Protein AF-A0A927S2A7-F1 (afdb_monomer)

Solvent-accessible surface area (backbone atoms only — not comparable to full-atom values): 4205 Å² total; per-residue (Å²): 106,43,71,46,62,75,80,92,40,61,83,63,55,54,73,26,50,78,43,79,41,81,76,45,60,69,91,54,55,94,74,30,45,62,54,70,42,70,52,90,69,76,66,40,82,40,27,52,85,87,73,52,43,47,81,56,53,54,52,52,52,53,64,58,72,78,109

Mean predicted aligned error: 3.3 Å

pLDDT: mean 96.75, std 4.71, range [61.16, 98.56]

Radius of gyration: 16.68 Å; Cα contacts (8 Å, |Δi|>4): 72; chains: 1; bounding box: 48×24×33 Å

Foldseek 3Di:
DDKDDDPPCVVVQVVQWPDWDQDDDCVVPVPGDIDTDGDPRDIDCQADPVGDGCVPVVVVVVVVVVD

Secondary structure (DSSP, 8-state):
-EEEP-TT-HHHHGGGEEEEEEEE-GGGGGGSEEEEEESS---EEEE-SSS-BHHHHHHHHHHHHT-

Structure (mmCIF, N/CA/C/O backbone):
data_AF-A0A927S2A7-F1
#
_entry.id   AF-A0A927S2A7-F1
#
loop_
_atom_site.group_PDB
_atom_site.id
_atom_site.type_symbol
_atom_site.label_atom_id
_atom_site.label_alt_id
_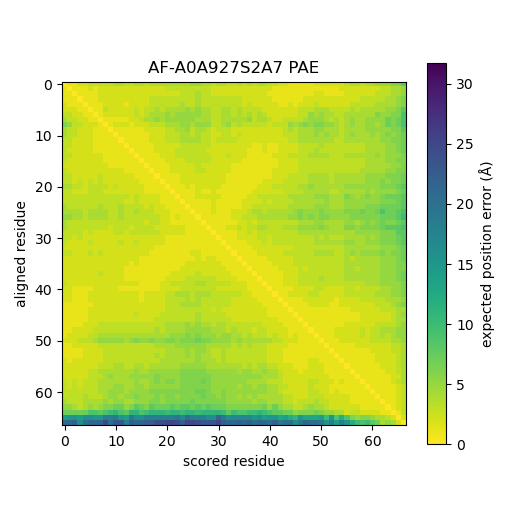atom_site.label_comp_id
_atom_site.label_asym_id
_atom_site.label_entity_id
_atom_site.label_seq_id
_atom_site.pdbx_PDB_ins_code
_atom_site.Cartn_x
_atom_site.Cartn_y
_atom_site.Cartn_z
_atom_site.occupancy
_atom_site.B_iso_or_equiv
_atom_site.auth_seq_id
_atom_site.auth_comp_id
_atom_site.auth_asym_id
_atom_site.auth_atom_id
_atom_site.pdbx_PDB_model_num
ATOM 1 N N . VAL A 1 1 ? 1.717 10.764 -8.547 1.00 97.06 1 VAL A N 1
ATOM 2 C CA . VAL A 1 1 ? 2.572 10.073 -7.558 1.00 97.06 1 VAL A CA 1
ATOM 3 C C . VAL A 1 1 ? 1.947 8.732 -7.221 1.00 97.06 1 VAL A C 1
ATOM 5 O O . VAL A 1 1 ? 0.789 8.703 -6.818 1.00 97.06 1 VAL A O 1
ATOM 8 N N . TYR A 1 2 ? 2.682 7.643 -7.424 1.00 98.12 2 TYR A N 1
ATOM 9 C CA . TYR A 1 2 ? 2.292 6.281 -7.070 1.00 98.12 2 TYR A CA 1
ATOM 10 C C . TYR A 1 2 ? 3.232 5.763 -5.981 1.00 98.12 2 TYR A C 1
ATOM 12 O O . TYR A 1 2 ? 4.451 5.723 -6.166 1.00 98.12 2 TYR A O 1
ATOM 20 N N . PHE A 1 3 ? 2.648 5.391 -4.845 1.00 97.94 3 PHE A N 1
ATOM 21 C CA . PHE A 1 3 ? 3.363 4.851 -3.698 1.00 97.94 3 PHE A CA 1
ATOM 22 C C . PHE A 1 3 ? 3.314 3.324 -3.707 1.00 97.94 3 PHE A C 1
ATOM 24 O O . PHE A 1 3 ? 2.234 2.735 -3.725 1.00 97.94 3 PHE A O 1
ATOM 31 N N . GLY A 1 4 ? 4.481 2.688 -3.651 1.00 97.19 4 GLY A N 1
ATOM 32 C CA . GLY A 1 4 ? 4.612 1.251 -3.451 1.00 97.19 4 GLY A CA 1
ATOM 33 C C . GLY A 1 4 ? 4.76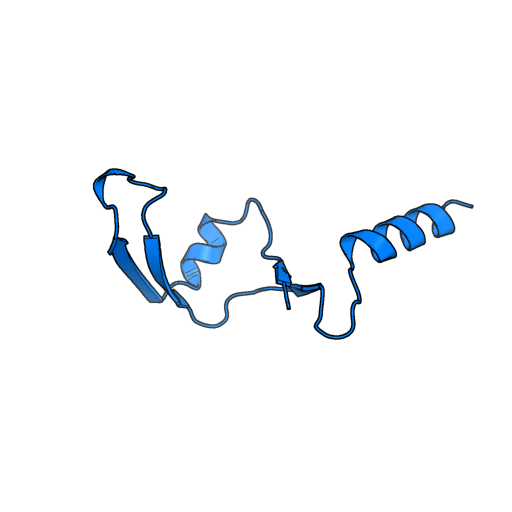5 0.922 -1.969 1.00 97.19 4 GLY A C 1
ATOM 34 O O . GLY A 1 4 ? 5.685 1.415 -1.315 1.00 97.19 4 GLY A O 1
ATOM 35 N N . ALA A 1 5 ? 3.882 0.071 -1.448 1.00 96.56 5 ALA A N 1
ATOM 36 C CA . ALA A 1 5 ? 4.074 -0.606 -0.167 1.00 96.56 5 ALA A CA 1
ATOM 37 C C . ALA A 1 5 ? 4.742 -1.971 -0.391 1.00 96.56 5 ALA A C 1
ATOM 39 O O . ALA A 1 5 ? 4.628 -2.561 -1.468 1.00 96.56 5 ALA A O 1
ATOM 40 N N . ILE A 1 6 ? 5.413 -2.504 0.631 1.00 95.50 6 ILE A N 1
ATOM 41 C CA . ILE A 1 6 ? 6.038 -3.828 0.538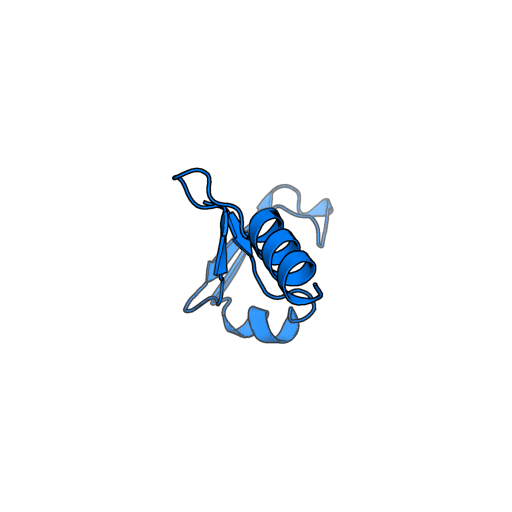 1.00 95.50 6 ILE A CA 1
ATOM 42 C C . ILE A 1 6 ? 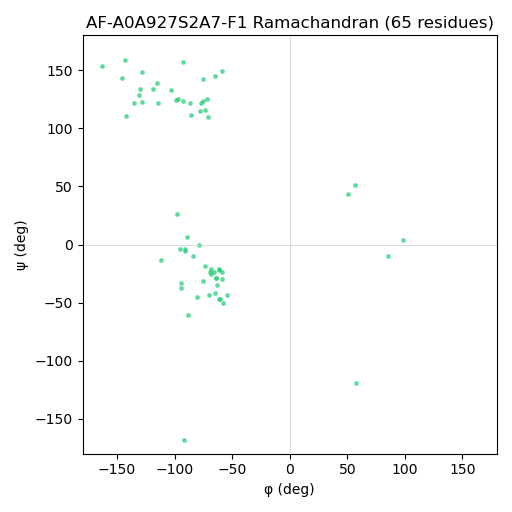4.966 -4.925 0.578 1.00 95.50 6 ILE A C 1
ATOM 44 O O . ILE A 1 6 ? 4.265 -5.109 1.579 1.00 95.50 6 ILE A O 1
ATOM 48 N N . GLY A 1 7 ? 4.852 -5.666 -0.526 1.00 95.06 7 GLY A N 1
ATOM 49 C CA . GLY A 1 7 ? 3.951 -6.810 -0.656 1.00 95.06 7 GLY A CA 1
ATOM 50 C C . GLY A 1 7 ? 4.332 -7.961 0.279 1.00 95.06 7 GLY A C 1
ATOM 51 O O . GLY A 1 7 ? 5.503 -8.196 0.553 1.00 95.06 7 GLY A O 1
ATOM 52 N N . GLY A 1 8 ? 3.329 -8.681 0.788 1.00 96.62 8 GLY A N 1
ATOM 53 C CA . GLY A 1 8 ? 3.521 -9.799 1.725 1.00 96.62 8 GLY A CA 1
ATOM 54 C C . GLY A 1 8 ? 3.632 -9.394 3.202 1.00 96.62 8 GLY A C 1
ATOM 55 O O . GLY A 1 8 ? 3.525 -10.248 4.077 1.00 96.62 8 GLY A O 1
ATOM 56 N N . CYS A 1 9 ? 3.752 -8.100 3.515 1.00 96.12 9 CYS A N 1
ATOM 57 C CA . CYS A 1 9 ? 3.938 -7.606 4.885 1.00 96.12 9 CYS A CA 1
ATOM 58 C C . CYS A 1 9 ? 2.645 -7.126 5.576 1.00 96.12 9 CYS A C 1
ATOM 60 O O . CYS A 1 9 ? 2.707 -6.295 6.480 1.00 96.12 9 CYS A O 1
ATOM 62 N N . GLY A 1 10 ? 1.469 -7.642 5.196 1.00 95.38 10 GLY A N 1
ATOM 63 C CA . GLY A 1 10 ? 0.169 -7.141 5.675 1.00 95.38 10 GLY A CA 1
ATOM 64 C C . GLY A 1 10 ? 0.021 -7.092 7.204 1.00 95.38 10 GLY A C 1
ATOM 65 O O . GLY A 1 10 ? -0.413 -6.079 7.742 1.00 95.38 10 GLY A O 1
ATOM 66 N N . ALA A 1 11 ? 0.461 -8.136 7.917 1.00 96.62 11 ALA A N 1
ATOM 67 C CA . ALA A 1 11 ? 0.406 -8.193 9.386 1.00 96.62 11 ALA A CA 1
ATOM 68 C C . ALA A 1 11 ? 1.357 -7.200 10.084 1.00 96.62 11 ALA A C 1
ATOM 70 O O . ALA A 1 11 ? 1.132 -6.808 11.228 1.00 96.62 11 ALA A O 1
ATOM 71 N N . LEU A 1 12 ? 2.445 -6.801 9.420 1.00 96.75 12 LEU A N 1
ATOM 72 C CA . LEU A 1 12 ? 3.340 -5.768 9.936 1.00 96.75 12 LEU A CA 1
ATOM 73 C C . LEU A 1 12 ? 2.757 -4.380 9.659 1.00 96.75 12 LEU A C 1
ATOM 75 O O . LEU A 1 12 ? 2.707 -3.550 10.562 1.00 96.75 12 LEU A O 1
ATOM 79 N N . LEU A 1 13 ? 2.269 -4.157 8.436 1.00 97.12 13 LEU A N 1
ATOM 80 C CA . LEU A 1 13 ? 1.658 -2.895 8.014 1.00 97.12 13 LEU A CA 1
ATOM 81 C C . LEU A 1 13 ? 0.367 -2.584 8.779 1.00 97.12 13 LEU A C 1
ATOM 83 O O . LEU A 1 13 ? 0.067 -1.414 9.008 1.00 97.12 13 LEU A O 1
ATOM 87 N N . SER A 1 14 ? -0.367 -3.598 9.250 1.00 96.44 14 SER A N 1
ATOM 88 C CA . SER A 1 14 ? -1.556 -3.383 10.080 1.00 96.44 14 SER A CA 1
ATOM 89 C C . SER A 1 14 ? -1.242 -2.657 11.393 1.00 96.44 14 SER A C 1
ATOM 91 O O . SER A 1 14 ? -2.130 -2.022 11.951 1.00 96.44 14 SER A O 1
ATOM 93 N N . LYS A 1 15 ? 0.015 -2.679 11.869 1.00 97.75 15 LYS A N 1
ATOM 94 C CA . LYS A 1 15 ? 0.454 -1.911 13.050 1.00 97.75 15 LYS A CA 1
ATOM 95 C C . LYS A 1 15 ? 0.472 -0.396 12.817 1.00 97.75 15 LYS A C 1
ATOM 97 O O . LYS A 1 15 ? 0.433 0.363 13.782 1.00 97.75 15 LYS A O 1
ATOM 102 N N . CYS A 1 16 ? 0.528 0.046 11.561 1.00 97.94 16 CYS A N 1
ATOM 103 C CA . CYS A 1 16 ? 0.472 1.460 11.186 1.00 97.94 16 CYS A CA 1
ATOM 104 C C . CYS A 1 16 ? -0.973 1.983 11.078 1.00 97.94 16 CYS A C 1
ATOM 106 O O . CYS A 1 16 ? -1.168 3.190 10.950 1.00 97.94 16 CYS A O 1
ATOM 108 N N . ILE A 1 17 ? -1.985 1.106 11.119 1.00 97.94 17 ILE A N 1
ATOM 109 C CA . ILE A 1 17 ? -3.402 1.472 10.992 1.00 97.94 17 ILE A CA 1
ATOM 110 C C . ILE A 1 17 ? -3.956 1.849 12.371 1.00 97.94 17 ILE A C 1
ATOM 112 O O . ILE A 1 17 ? -3.938 1.044 13.300 1.00 97.94 17 ILE A O 1
ATOM 116 N N . LYS A 1 18 ? -4.470 3.073 12.501 1.00 98.44 18 LYS A N 1
ATOM 117 C CA . LYS A 1 18 ? -5.079 3.617 13.728 1.00 98.44 18 LYS A CA 1
ATOM 118 C C . LYS A 1 18 ? -6.589 3.457 13.755 1.00 98.44 18 LYS A C 1
ATOM 120 O O . LYS A 1 18 ? -7.164 3.229 14.815 1.00 98.44 18 LYS A O 1
ATOM 125 N N . LYS A 1 19 ? -7.225 3.536 12.586 1.00 98.50 19 LYS A N 1
ATOM 126 C CA . LYS A 1 19 ? -8.661 3.313 12.414 1.00 98.50 19 LYS A CA 1
ATOM 127 C C . LYS A 1 19 ? -8.925 2.662 11.061 1.00 98.50 19 LYS A C 1
ATOM 129 O O . LYS A 1 19 ? -8.272 3.004 10.077 1.00 98.50 19 LYS A O 1
ATOM 134 N N . ALA A 1 20 ? -9.897 1.757 11.012 1.00 97.69 20 ALA A N 1
ATOM 135 C CA . ALA A 1 20 ? -10.406 1.168 9.781 1.00 97.69 20 ALA A CA 1
ATOM 136 C C . ALA A 1 20 ? -11.936 1.153 9.823 1.00 97.69 20 ALA A C 1
ATOM 138 O O . ALA A 1 20 ? -12.525 0.581 10.737 1.00 97.69 20 ALA A O 1
ATOM 139 N N . GLU A 1 21 ? -12.572 1.796 8.849 1.00 98.31 21 GLU A N 1
ATOM 140 C CA . GLU A 1 21 ? -14.028 1.915 8.759 1.00 98.31 21 GLU A CA 1
ATOM 141 C C . GLU A 1 21 ? -14.486 1.528 7.354 1.00 98.31 21 GLU A C 1
ATOM 143 O O . GLU A 1 21 ? -13.949 2.045 6.374 1.00 98.31 21 GLU A O 1
ATOM 148 N N . VAL A 1 22 ? -15.456 0.618 7.248 1.00 98.19 22 VAL A N 1
ATOM 149 C CA . VAL A 1 22 ? -16.114 0.315 5.970 1.00 98.19 22 VAL A CA 1
ATOM 150 C C . VAL A 1 22 ? -17.064 1.464 5.648 1.00 98.19 22 VAL A C 1
ATOM 152 O O . VAL A 1 22 ? -17.927 1.789 6.458 1.00 98.19 22 VAL A O 1
ATOM 155 N N . ILE A 1 23 ? -16.890 2.089 4.483 1.00 98.31 23 ILE A N 1
ATOM 156 C CA . ILE A 1 23 ? -17.678 3.265 4.076 1.00 98.31 23 ILE A CA 1
ATOM 157 C C . ILE A 1 23 ? -18.619 2.991 2.897 1.00 98.31 23 ILE A C 1
ATOM 159 O O . ILE A 1 23 ? -19.490 3.812 2.623 1.00 98.31 23 ILE A O 1
ATOM 163 N N . ALA A 1 24 ? -18.457 1.864 2.195 1.00 98.50 24 ALA A N 1
ATOM 164 C CA . ALA A 1 24 ? -19.364 1.415 1.138 1.00 98.50 24 ALA A CA 1
ATOM 165 C C . ALA A 1 24 ? -19.164 -0.078 0.818 1.00 98.50 24 ALA A C 1
ATOM 167 O O . ALA A 1 24 ? -18.051 -0.590 0.962 1.00 98.50 24 ALA A O 1
ATOM 168 N N . TYR A 1 25 ? -20.223 -0.721 0.307 1.00 98.06 25 TYR A N 1
ATOM 169 C CA . TYR A 1 25 ? -20.225 -2.101 -0.210 1.00 98.06 25 TYR A CA 1
ATOM 170 C C . TYR A 1 25 ? -19.755 -3.155 0.810 1.00 98.06 25 TYR A C 1
ATOM 172 O O . TYR A 1 25 ? -18.849 -3.939 0.538 1.00 98.06 25 TYR A O 1
ATOM 180 N N . ASP A 1 26 ? -20.336 -3.140 2.015 1.00 97.38 26 ASP A N 1
ATOM 181 C CA . ASP A 1 26 ? -19.971 -4.044 3.123 1.00 97.38 26 ASP A CA 1
ATOM 182 C C . ASP A 1 26 ? -20.135 -5.535 2.774 1.00 97.38 26 ASP A C 1
ATOM 184 O O . ASP A 1 26 ? -19.367 -6.386 3.224 1.00 97.38 26 ASP A O 1
ATOM 188 N N . ASP A 1 27 ? -21.073 -5.846 1.883 1.00 97.88 27 ASP A N 1
ATOM 189 C CA . ASP A 1 27 ? -21.330 -7.184 1.355 1.00 97.88 27 ASP A CA 1
ATOM 190 C C . AS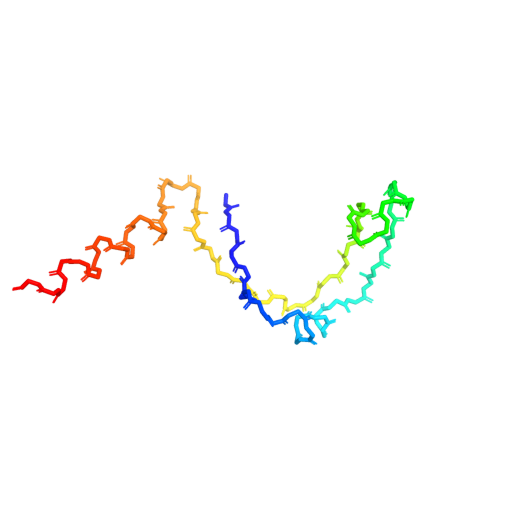P A 1 27 ? -20.141 -7.786 0.584 1.00 97.88 27 ASP A C 1
ATOM 192 O O . ASP A 1 27 ? -20.022 -9.010 0.510 1.00 97.88 27 ASP A O 1
ATOM 196 N N . LEU A 1 28 ? -19.216 -6.958 0.081 1.00 98.44 28 LEU A N 1
ATOM 197 C CA . LEU A 1 28 ? -17.998 -7.407 -0.607 1.00 98.44 28 LEU A CA 1
ATOM 198 C C . LEU A 1 28 ? -16.889 -7.877 0.353 1.00 98.44 28 LEU A C 1
ATOM 200 O O . LEU A 1 28 ? -15.805 -8.278 -0.083 1.00 98.44 28 LEU A O 1
ATOM 204 N N . GLY A 1 29 ? -17.113 -7.824 1.670 1.00 97.25 29 GLY A N 1
ATOM 205 C CA . GLY A 1 29 ? -16.178 -8.342 2.664 1.00 97.25 29 GLY A CA 1
ATOM 206 C C . GLY A 1 29 ? -14.795 -7.697 2.542 1.00 97.25 29 GLY A C 1
ATOM 207 O O . GLY A 1 29 ? -14.648 -6.484 2.690 1.00 97.25 29 GLY A O 1
ATOM 208 N N . ALA A 1 30 ? -13.747 -8.486 2.284 1.00 95.81 30 ALA A N 1
ATOM 209 C CA . ALA A 1 30 ? -12.368 -7.990 2.178 1.00 95.81 30 ALA A CA 1
ATOM 210 C C . ALA A 1 30 ? -12.178 -6.924 1.079 1.00 95.81 30 ALA A C 1
ATOM 212 O O . ALA A 1 30 ? -11.299 -6.075 1.217 1.00 95.81 30 ALA A O 1
ATOM 213 N N . GLU A 1 31 ? -13.038 -6.890 0.062 1.00 97.94 31 GLU A N 1
ATOM 214 C CA . GLU A 1 31 ? -12.959 -5.961 -1.076 1.00 97.94 31 GLU A CA 1
ATOM 215 C C . GLU A 1 31 ? -13.746 -4.652 -0.861 1.00 97.94 31 GLU A C 1
ATOM 217 O O . GLU A 1 31 ? -13.657 -3.738 -1.680 1.00 97.94 31 GLU A O 1
ATOM 222 N N . ALA A 1 32 ? -14.472 -4.516 0.256 1.00 98.38 32 ALA A N 1
ATOM 223 C CA . ALA A 1 32 ? -15.234 -3.310 0.586 1.00 98.38 32 ALA A CA 1
ATOM 224 C C . ALA A 1 32 ? -14.357 -2.042 0.664 1.00 98.38 32 ALA A C 1
ATOM 226 O O . ALA A 1 32 ? -13.189 -2.083 1.082 1.00 98.38 32 ALA A O 1
ATOM 227 N N . ILE A 1 33 ? -14.938 -0.881 0.338 1.00 98.25 33 ILE A N 1
ATOM 228 C CA . ILE A 1 33 ? -14.219 0.397 0.418 1.00 98.25 33 ILE A CA 1
ATOM 229 C C . ILE A 1 33 ? -14.033 0.768 1.887 1.00 98.25 33 ILE A C 1
ATOM 231 O O . ILE A 1 33 ? -14.999 0.884 2.645 1.00 98.25 33 ILE A O 1
ATOM 235 N N . ARG A 1 34 ? -12.778 1.003 2.283 1.00 98.12 34 ARG A N 1
ATOM 236 C CA . ARG A 1 34 ? -12.410 1.346 3.658 1.00 98.12 34 ARG A CA 1
ATOM 237 C C . ARG A 1 34 ? -11.760 2.714 3.749 1.00 98.12 34 ARG A C 1
ATOM 239 O O . ARG A 1 34 ? -10.824 3.019 3.012 1.00 98.12 34 ARG A O 1
ATOM 246 N N . LYS A 1 35 ? -12.200 3.504 4.723 1.00 98.31 35 LYS A N 1
ATOM 247 C CA . LYS A 1 35 ? -11.466 4.672 5.201 1.00 98.31 35 LYS A CA 1
ATOM 248 C C . LYS A 1 35 ? -10.474 4.207 6.262 1.00 98.31 35 LYS A C 1
ATOM 250 O O . LYS A 1 35 ? -10.876 3.775 7.342 1.00 98.31 35 LYS A O 1
ATOM 255 N N . LEU A 1 36 ? -9.186 4.286 5.940 1.00 98.12 36 LEU A N 1
ATOM 256 C CA . LEU A 1 36 ? -8.102 3.967 6.863 1.00 98.12 36 LEU A CA 1
ATOM 257 C C . LEU A 1 36 ? -7.473 5.257 7.384 1.00 98.12 36 LEU A C 1
ATOM 259 O O . LEU A 1 36 ? -7.148 6.153 6.607 1.00 98.12 36 LEU A O 1
ATOM 263 N N . GLU A 1 37 ? -7.279 5.331 8.693 1.00 98.56 37 GLU A N 1
ATOM 264 C CA . GLU A 1 37 ? -6.397 6.311 9.318 1.00 98.56 37 GLU A CA 1
ATOM 265 C C . GLU A 1 37 ? -5.072 5.617 9.612 1.00 98.56 37 GLU A C 1
ATOM 267 O O . GLU A 1 37 ? -5.058 4.563 10.254 1.00 98.56 37 GLU A O 1
ATOM 272 N N . VAL A 1 38 ? -3.969 6.172 9.115 1.00 98.06 38 VAL A N 1
ATOM 273 C CA . VAL A 1 38 ? -2.639 5.571 9.235 1.00 98.06 38 VAL A CA 1
ATOM 274 C C . VAL A 1 38 ? -1.642 6.575 9.795 1.00 98.06 38 VAL A C 1
ATOM 276 O O . VAL A 1 38 ? -1.735 7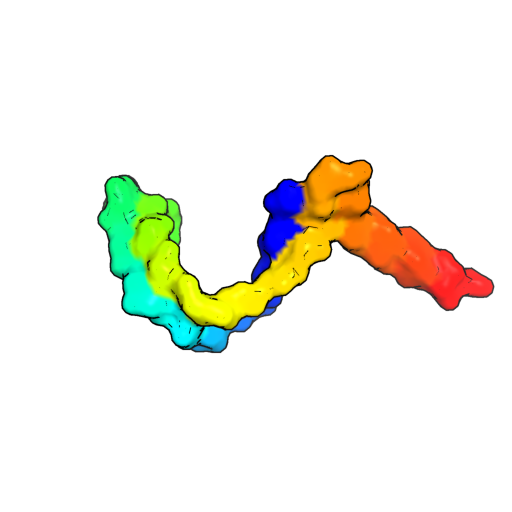.770 9.529 1.00 98.06 38 VAL A O 1
ATOM 279 N N . GLU A 1 39 ? -0.661 6.078 10.538 1.00 98.44 39 GLU A N 1
ATOM 280 C CA . GLU A 1 39 ? 0.447 6.871 11.068 1.00 98.44 39 GLU A CA 1
ATOM 281 C C . GLU A 1 39 ? 1.760 6.160 10.739 1.00 98.44 39 GLU A C 1
ATOM 283 O O . GLU A 1 39 ? 1.871 4.947 10.938 1.00 98.44 39 GLU A O 1
ATOM 288 N N . ASN A 1 40 ? 2.755 6.905 10.249 1.00 97.62 40 ASN A N 1
ATOM 289 C CA . ASN A 1 40 ? 4.076 6.371 9.896 1.00 97.62 40 ASN A CA 1
ATOM 290 C C . ASN A 1 40 ? 3.998 5.134 8.975 1.00 97.62 40 ASN A C 1
ATOM 292 O O . ASN A 1 40 ? 4.685 4.137 9.195 1.00 97.62 40 ASN A O 1
ATOM 296 N N . PHE A 1 41 ? 3.121 5.178 7.966 1.00 97.81 41 PHE A N 1
ATOM 297 C CA . PHE A 1 41 ? 2.920 4.076 7.025 1.00 97.81 41 PHE A CA 1
ATOM 298 C C . PHE A 1 41 ? 4.061 4.051 5.989 1.00 97.81 41 PHE A C 1
ATOM 300 O O . PHE A 1 41 ? 4.193 5.005 5.219 1.00 97.81 41 PHE A O 1
ATOM 307 N N . PRO A 1 42 ? 4.903 3.002 5.956 1.00 97.12 42 PRO A N 1
ATOM 308 C CA . PRO A 1 42 ? 6.101 2.999 5.124 1.00 97.12 42 PRO A CA 1
ATOM 309 C C . PRO A 1 42 ? 5.759 2.736 3.654 1.00 97.12 42 PRO A C 1
ATOM 311 O O . PRO A 1 42 ? 5.201 1.692 3.309 1.00 97.12 42 PRO A O 1
ATOM 314 N N . VAL A 1 43 ? 6.135 3.674 2.784 1.00 97.56 43 VAL A N 1
ATOM 315 C CA . VAL A 1 43 ? 5.976 3.584 1.325 1.00 97.56 43 VAL A CA 1
ATOM 316 C C . VAL A 1 43 ? 7.155 4.211 0.594 1.00 97.56 43 VAL A C 1
ATOM 318 O O . VAL A 1 43 ? 7.855 5.064 1.136 1.00 97.56 43 VAL A O 1
ATOM 321 N N . VAL A 1 44 ? 7.335 3.810 -0.661 1.00 97.69 44 VAL A N 1
ATOM 322 C CA . VAL A 1 44 ? 8.326 4.376 -1.583 1.00 97.69 44 VAL A CA 1
ATOM 323 C C . VAL A 1 44 ? 7.604 5.055 -2.743 1.00 97.69 44 VAL A C 1
ATOM 325 O O . VAL A 1 44 ? 6.622 4.515 -3.252 1.00 97.69 44 VAL A O 1
ATOM 328 N N . VAL A 1 45 ? 8.074 6.226 -3.181 1.00 98.25 45 VAL A N 1
ATOM 329 C CA . VAL A 1 45 ? 7.616 6.829 -4.443 1.00 98.25 45 VAL A CA 1
ATOM 330 C C . VAL A 1 45 ? 8.179 6.000 -5.588 1.00 98.25 45 VAL A C 1
ATOM 332 O O . VAL A 1 45 ? 9.382 6.004 -5.823 1.00 98.25 45 VAL A O 1
ATOM 335 N N . ILE A 1 46 ? 7.312 5.273 -6.284 1.00 98.38 46 ILE A N 1
ATOM 336 C CA . ILE A 1 46 ? 7.709 4.438 -7.420 1.00 98.38 46 ILE A CA 1
ATOM 337 C C . ILE A 1 46 ? 7.534 5.188 -8.742 1.00 98.38 46 ILE A C 1
ATOM 339 O O . ILE A 1 46 ? 8.358 5.045 -9.641 1.00 98.38 46 ILE A O 1
ATOM 343 N N . ILE A 1 47 ? 6.474 5.994 -8.849 1.00 98.56 47 ILE A N 1
ATOM 344 C CA . ILE A 1 47 ? 6.235 6.892 -9.985 1.00 98.56 47 ILE A CA 1
ATOM 345 C C . ILE A 1 47 ? 5.976 8.284 -9.423 1.00 98.56 47 ILE A C 1
ATOM 347 O O . ILE A 1 47 ? 5.060 8.456 -8.610 1.00 98.56 47 ILE A O 1
ATOM 351 N N . ASP A 1 48 ? 6.761 9.275 -9.825 1.00 98.31 48 ASP A N 1
ATOM 352 C CA . ASP A 1 48 ? 6.593 10.652 -9.358 1.00 98.31 48 ASP A CA 1
ATOM 353 C C . ASP A 1 48 ? 5.683 11.475 -10.290 1.00 98.31 48 ASP A C 1
ATOM 355 O O . ASP A 1 48 ? 4.911 10.929 -11.080 1.00 98.31 48 ASP A O 1
ATOM 359 N N . SER A 1 49 ? 5.650 12.795 -10.107 1.00 98.19 49 SER A N 1
ATOM 360 C CA . SER A 1 49 ? 4.884 13.724 -10.951 1.00 98.19 49 SER A CA 1
ATOM 361 C C . SER A 1 49 ? 5.677 14.283 -12.134 1.00 98.19 49 SER A C 1
ATOM 363 O O . SER A 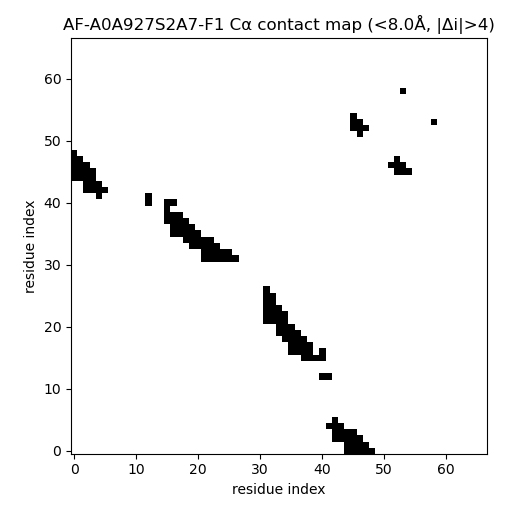1 49 ? 5.102 15.005 -12.943 1.00 98.19 49 SER A O 1
ATOM 365 N N . GLU A 1 50 ? 6.969 13.978 -12.231 1.00 98.12 50 GLU A N 1
ATOM 366 C CA . GLU A 1 50 ? 7.870 14.462 -13.285 1.00 98.12 50 GLU A CA 1
ATOM 367 C C . GLU A 1 50 ? 8.001 13.451 -14.434 1.00 98.12 50 GLU A C 1
ATOM 369 O O . GLU A 1 50 ? 8.612 13.740 -15.459 1.00 98.12 50 GLU A O 1
ATOM 374 N N . GLY A 1 51 ? 7.369 12.282 -14.294 1.00 97.31 51 GLY A N 1
ATOM 375 C CA . GLY A 1 51 ? 7.364 11.216 -15.293 1.00 97.31 51 GLY A CA 1
ATOM 376 C C . GLY A 1 51 ? 8.381 10.109 -15.016 1.00 97.31 51 GLY A C 1
ATOM 377 O O . GLY A 1 51 ? 8.478 9.181 -15.821 1.00 97.31 51 GLY A O 1
ATOM 378 N N . ASN A 1 52 ? 9.099 10.156 -13.889 1.00 98.12 52 ASN A N 1
ATOM 379 C CA . ASN A 1 52 ? 10.044 9.102 -13.524 1.00 98.12 52 ASN A CA 1
ATOM 380 C C . ASN A 1 52 ? 9.295 7.857 -13.027 1.00 98.12 52 ASN A C 1
ATOM 382 O O . ASN A 1 52 ? 8.284 7.964 -12.328 1.0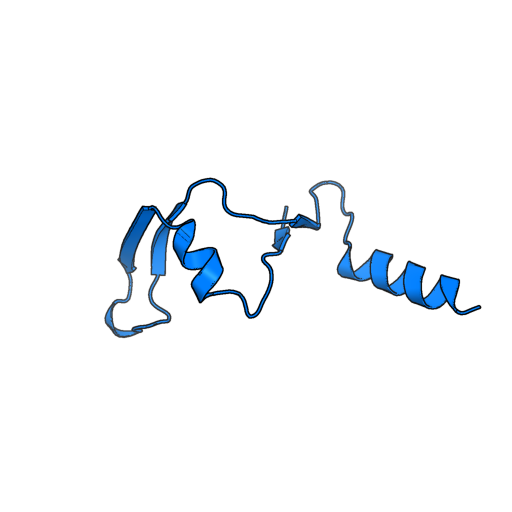0 98.12 52 ASN A O 1
ATOM 386 N N . ASN A 1 53 ? 9.801 6.668 -13.373 1.00 98.44 53 ASN A N 1
ATOM 387 C CA . ASN A 1 53 ? 9.203 5.382 -13.007 1.00 98.44 53 ASN A CA 1
ATOM 388 C C . ASN A 1 53 ? 10.277 4.332 -12.675 1.00 98.44 53 ASN A C 1
ATOM 390 O O . ASN A 1 53 ? 10.944 3.815 -13.576 1.00 98.44 53 ASN A O 1
ATOM 394 N N . LEU A 1 54 ? 10.379 3.958 -11.395 1.00 97.81 54 LEU A N 1
ATOM 395 C CA . LEU A 1 54 ? 11.369 2.987 -10.910 1.00 97.81 54 LEU A CA 1
ATOM 396 C C . LEU A 1 54 ? 11.161 1.567 -11.459 1.00 97.81 54 LEU A C 1
ATOM 398 O O . LEU A 1 54 ? 12.124 0.806 -11.537 1.00 97.81 54 LEU A O 1
ATOM 402 N N . TYR A 1 55 ? 9.946 1.192 -11.878 1.00 96.75 55 TYR A N 1
ATOM 403 C CA . TYR A 1 55 ? 9.724 -0.110 -12.526 1.00 96.75 55 TYR A CA 1
ATOM 404 C C . TYR A 1 55 ? 10.360 -0.195 -13.917 1.00 96.75 55 TYR A C 1
ATOM 406 O O . TYR A 1 55 ? 10.650 -1.296 -14.389 1.00 96.75 55 TYR A O 1
ATOM 414 N N . THR A 1 56 ? 10.578 0.952 -14.561 1.00 97.88 56 THR A N 1
ATOM 415 C CA . THR A 1 56 ? 11.277 1.041 -15.843 1.00 97.88 56 THR A CA 1
ATOM 416 C C . THR A 1 56 ? 12.776 1.179 -15.605 1.00 97.88 56 THR A C 1
ATOM 418 O O . THR A 1 56 ? 13.530 0.279 -15.978 1.00 97.88 56 THR A O 1
ATOM 421 N N . SER A 1 57 ? 13.200 2.242 -14.911 1.00 97.25 57 SER A N 1
ATOM 422 C CA . SER A 1 57 ? 14.625 2.561 -14.756 1.00 97.25 57 SER A CA 1
ATOM 423 C C . SER A 1 57 ? 15.383 1.494 -13.968 1.00 97.25 57 SER A C 1
ATOM 425 O O . SER A 1 57 ? 16.452 1.071 -14.390 1.00 97.25 57 SER A O 1
ATOM 427 N N . GLY A 1 58 ? 14.808 0.961 -12.884 1.00 96.19 58 GLY A N 1
ATOM 428 C CA . GLY A 1 58 ? 15.473 -0.066 -12.077 1.00 96.19 58 GLY A CA 1
ATOM 429 C C . GLY A 1 58 ? 15.729 -1.362 -12.853 1.00 96.19 58 GLY A C 1
ATOM 430 O O . GLY A 1 58 ? 16.760 -2.010 -12.672 1.00 96.19 58 GLY A O 1
ATOM 431 N N . ARG A 1 59 ? 14.824 -1.732 -13.769 1.00 96.06 59 ARG A N 1
ATOM 432 C CA . ARG A 1 59 ? 15.034 -2.880 -14.661 1.00 96.06 59 ARG A CA 1
ATOM 433 C C . ARG A 1 59 ? 16.127 -2.591 -15.689 1.00 96.06 59 ARG A C 1
ATOM 435 O O . ARG A 1 59 ? 16.942 -3.470 -15.957 1.00 96.06 59 ARG A O 1
ATOM 442 N N . GLU A 1 60 ? 16.115 -1.402 -16.283 1.00 97.12 60 GLU A N 1
ATOM 443 C CA . GLU A 1 60 ? 17.117 -0.976 -17.266 1.00 97.12 60 GLU A CA 1
ATOM 444 C C . GLU A 1 60 ? 18.522 -0.938 -16.657 1.00 97.12 60 GLU A C 1
ATOM 446 O O . GLU A 1 60 ? 19.446 -1.508 -17.237 1.00 97.12 60 GLU A O 1
ATOM 451 N N . GLU A 1 61 ? 18.667 -0.352 -15.468 1.00 97.12 61 GLU A N 1
ATOM 452 C CA . GLU A 1 61 ? 19.922 -0.293 -14.711 1.00 97.12 61 GLU A CA 1
ATOM 453 C C . GLU A 1 61 ? 20.447 -1.692 -14.372 1.00 97.12 61 GLU A C 1
ATOM 455 O O . GLU A 1 61 ? 21.616 -1.984 -14.626 1.00 97.12 61 GLU A O 1
ATOM 460 N N . TYR A 1 62 ? 19.583 -2.586 -13.876 1.00 96.69 62 TYR 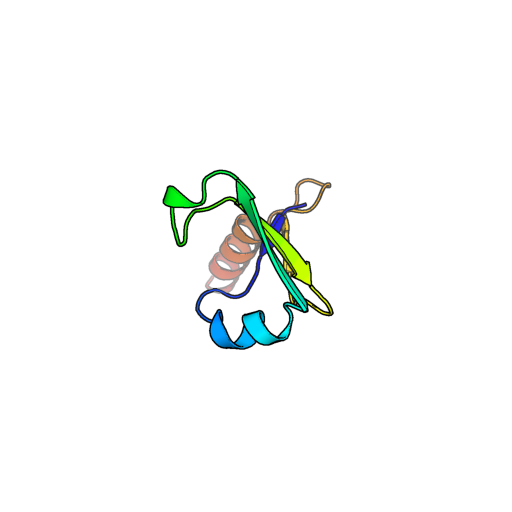A N 1
ATOM 461 C CA . TYR A 1 62 ? 19.968 -3.970 -13.593 1.00 96.69 62 TYR A CA 1
ATOM 462 C C . TYR A 1 62 ? 20.498 -4.677 -14.851 1.00 96.69 62 TYR A C 1
ATOM 464 O O . TYR A 1 62 ? 21.605 -5.213 -14.847 1.00 96.69 62 TYR A O 1
ATOM 472 N N . LEU A 1 63 ? 19.756 -4.614 -15.963 1.00 96.81 63 LEU A N 1
ATOM 473 C CA . LEU A 1 63 ? 20.166 -5.228 -17.232 1.00 96.81 63 LEU A CA 1
ATOM 474 C C . LEU A 1 63 ? 21.436 -4.602 -17.828 1.00 96.81 63 LEU A C 1
ATOM 476 O O . LEU A 1 63 ? 22.163 -5.278 -18.556 1.00 96.81 63 LEU A O 1
ATOM 480 N N . ALA A 1 64 ? 21.691 -3.319 -17.565 1.00 96.69 64 ALA A N 1
ATOM 481 C CA . ALA A 1 64 ? 22.915 -2.644 -17.981 1.00 96.69 64 ALA A CA 1
ATOM 482 C C . ALA A 1 64 ? 24.124 -3.044 -17.122 1.00 96.69 64 ALA A C 1
ATOM 484 O O . ALA A 1 64 ? 25.230 -3.084 -17.649 1.00 96.69 64 ALA A O 1
ATOM 485 N N . SER A 1 65 ? 23.920 -3.356 -15.837 1.00 95.12 65 SER A N 1
ATOM 486 C CA . SER A 1 65 ? 24.991 -3.750 -14.908 1.00 95.12 65 SER A CA 1
ATOM 487 C C . SER A 1 65 ? 25.547 -5.162 -15.135 1.00 95.12 65 SER A C 1
ATOM 489 O O . SER A 1 65 ? 26.649 -5.465 -14.690 1.00 95.12 65 SER A O 1
ATOM 491 N N . GLU A 1 66 ? 24.802 -6.010 -15.847 1.00 85.31 66 GLU A N 1
ATOM 492 C CA . GLU A 1 66 ? 25.181 -7.388 -16.197 1.00 85.31 66 GLU A CA 1
ATOM 493 C C . GLU A 1 66 ? 25.954 -7.480 -17.538 1.00 85.31 66 GLU A C 1
ATOM 495 O O . GLU A 1 66 ? 26.197 -8.580 -18.039 1.00 85.31 66 GLU A O 1
ATOM 500 N N . LYS A 1 67 ? 26.309 -6.341 -18.152 1.00 61.16 67 LYS A N 1
ATOM 501 C CA . LYS A 1 67 ? 27.145 -6.251 -19.366 1.00 61.16 67 LYS A CA 1
ATOM 502 C C . LYS A 1 67 ? 28.574 -5.848 -19.032 1.00 61.16 67 LYS A C 1
ATOM 504 O O . LYS A 1 67 ? 29.478 -6.397 -19.700 1.00 61.16 67 LYS A O 1
#

Sequence (67 aa):
VYFGAIGGCGALLSKCIKKAEVIAYDDLGAEAIRKLEVENFPVVVIIDSEGNNLYTSGREEYLASEK